Protein AF-A0A9N9G9D5-F1 (afdb_monomer)

Radius of gyration: 28.93 Å; Cα contacts (8 Å, |Δi|>4): 8; chains: 1; bounding box: 55×38×77 Å

Organism: NCBI:txid1117310

Foldseek 3Di:
DDPPPDPDPPPPDDDDDDDDPQAADVPGHSVRVVVVVPPDVVVVVVVVVVVVVVVVVVVVVVVVVVVVVD

Structure (mmCIF, N/CA/C/O backbone):
data_AF-A0A9N9G9D5-F1
#
_entry.id   AF-A0A9N9G9D5-F1
#
loop_
_atom_site.group_PDB
_atom_site.id
_atom_site.type_symbol
_atom_site.label_atom_id
_atom_site.label_alt_id
_atom_site.label_comp_id
_atom_site.label_asym_id
_atom_site.label_entity_id
_atom_site.label_seq_id
_atom_site.pdbx_PDB_ins_code
_atom_site.Cartn_x
_atom_site.Cartn_y
_atom_site.Cartn_z
_atom_site.occupancy
_atom_site.B_iso_or_equiv
_atom_site.auth_seq_id
_atom_site.auth_comp_id
_atom_site.auth_asym_id
_atom_site.auth_atom_id
_atom_site.pdbx_PDB_model_num
ATOM 1 N N . MET A 1 1 ? 21.783 -32.231 -36.322 1.00 57.00 1 MET A N 1
ATOM 2 C CA . MET A 1 1 ? 22.018 -30.991 -37.097 1.00 57.00 1 MET A CA 1
ATOM 3 C C . MET A 1 1 ? 23.315 -30.363 -36.592 1.00 57.00 1 MET A C 1
ATOM 5 O O . MET A 1 1 ? 23.346 -29.866 -35.472 1.00 57.00 1 MET A O 1
ATOM 9 N N . HIS A 1 2 ? 24.418 -30.522 -37.327 1.00 77.56 2 HIS A N 1
ATOM 10 C CA . HIS A 1 2 ? 25.752 -30.158 -36.837 1.00 77.56 2 HIS A CA 1
ATOM 11 C C . HIS A 1 2 ? 25.990 -28.650 -36.964 1.00 77.56 2 HIS A C 1
ATOM 13 O O . HIS A 1 2 ? 25.971 -28.108 -38.063 1.00 77.56 2 HIS A O 1
ATOM 19 N N . LYS A 1 3 ? 26.229 -27.984 -35.831 1.00 71.12 3 LYS A N 1
ATOM 20 C CA . LYS A 1 3 ? 26.515 -26.546 -35.725 1.00 71.12 3 LYS A CA 1
ATOM 21 C C . LYS A 1 3 ? 27.960 -26.211 -36.134 1.00 71.12 3 LYS A C 1
ATOM 23 O O . LYS A 1 3 ? 28.719 -25.665 -35.340 1.00 71.12 3 LYS A O 1
ATOM 28 N N . LYS A 1 4 ? 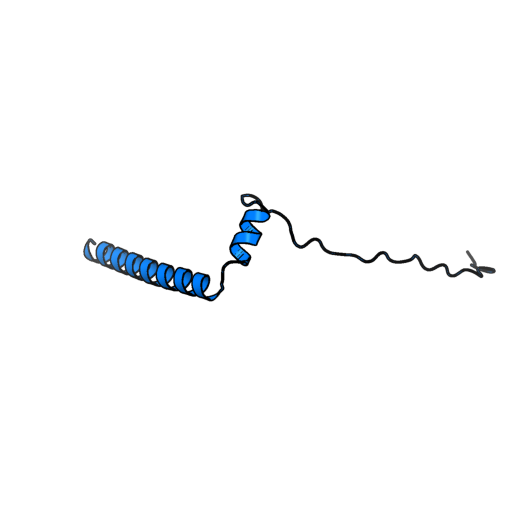28.380 -26.594 -37.341 1.00 81.06 4 LYS A N 1
ATOM 29 C CA . LYS A 1 4 ? 29.715 -26.239 -37.852 1.00 81.06 4 LYS A CA 1
ATOM 30 C C . LYS A 1 4 ? 29.669 -24.822 -38.444 1.00 81.06 4 LYS A C 1
ATOM 32 O O . LYS A 1 4 ? 28.780 -24.543 -39.237 1.00 81.06 4 LYS A O 1
ATOM 37 N N . GLY A 1 5 ? 30.602 -23.947 -38.051 1.00 72.56 5 GLY A N 1
ATOM 38 C CA . GLY A 1 5 ? 30.726 -22.576 -38.580 1.00 72.56 5 GLY A CA 1
ATOM 39 C C . GLY A 1 5 ? 30.053 -21.458 -37.769 1.00 72.56 5 GLY A C 1
ATOM 40 O O . GLY A 1 5 ? 29.864 -20.370 -38.294 1.00 72.56 5 GLY A O 1
ATOM 41 N N . ILE A 1 6 ? 29.681 -21.688 -36.506 1.00 67.25 6 ILE A N 1
ATOM 42 C CA . ILE A 1 6 ? 29.104 -20.631 -35.660 1.00 67.25 6 ILE A CA 1
ATOM 43 C C . ILE A 1 6 ? 30.239 -19.876 -34.960 1.00 67.25 6 ILE A C 1
ATOM 45 O O . ILE A 1 6 ? 30.818 -20.383 -34.005 1.00 67.25 6 ILE A O 1
ATOM 49 N N . THR A 1 7 ? 30.560 -18.676 -35.442 1.00 69.88 7 THR A N 1
ATOM 50 C CA . THR A 1 7 ? 31.563 -17.767 -34.852 1.00 69.88 7 THR A CA 1
ATOM 51 C C . THR A 1 7 ? 30.969 -16.759 -33.867 1.00 69.88 7 THR A C 1
ATOM 53 O O . THR A 1 7 ? 31.707 -16.015 -33.232 1.00 69.88 7 THR A O 1
ATOM 56 N N . GLU A 1 8 ? 29.648 -16.750 -33.690 1.00 68.56 8 GLU A N 1
ATOM 57 C CA . GLU A 1 8 ? 28.963 -15.830 -32.786 1.00 68.56 8 GLU A CA 1
ATOM 58 C C . GLU A 1 8 ? 28.156 -16.586 -31.726 1.00 68.56 8 GLU A C 1
ATOM 60 O O . GLU A 1 8 ? 27.003 -16.974 -31.920 1.00 68.56 8 GLU A O 1
ATOM 65 N N . GLU A 1 9 ? 28.755 -16.749 -30.546 1.00 64.44 9 GLU A N 1
ATOM 66 C CA . GLU A 1 9 ? 28.012 -16.971 -29.305 1.00 64.44 9 GLU A CA 1
ATOM 67 C C . GLU A 1 9 ? 27.471 -15.628 -28.798 1.00 64.44 9 GLU A C 1
ATOM 69 O O . GLU A 1 9 ? 27.923 -15.065 -27.801 1.00 64.44 9 GLU A O 1
ATOM 74 N N . VAL A 1 10 ? 26.462 -15.081 -29.480 1.00 69.06 10 VAL A N 1
ATOM 75 C CA . VAL A 1 10 ? 25.705 -13.961 -28.910 1.00 69.06 10 VAL A CA 1
ATOM 76 C C . VAL A 1 10 ? 24.763 -14.531 -27.853 1.00 69.06 10 VAL A C 1
ATOM 78 O O . VAL A 1 10 ? 23.609 -14.888 -28.110 1.00 69.06 10 VAL A O 1
ATOM 81 N N . ALA A 1 11 ? 25.270 -14.652 -26.628 1.00 74.19 11 ALA A N 1
ATOM 82 C CA . ALA A 1 11 ? 24.444 -14.966 -25.474 1.00 74.19 11 ALA A CA 1
ATOM 83 C C . ALA A 1 11 ? 23.358 -13.886 -25.323 1.00 74.19 11 ALA A C 1
ATOM 85 O O . ALA A 1 11 ? 23.637 -12.685 -25.333 1.00 74.19 11 ALA A O 1
ATOM 86 N N . LYS A 1 12 ? 22.093 -14.301 -25.165 1.00 76.56 12 LYS A N 1
ATOM 87 C CA . LYS A 1 12 ? 20.982 -13.360 -24.956 1.00 76.56 12 LYS A CA 1
ATOM 88 C C . LYS A 1 12 ? 21.268 -12.498 -23.725 1.00 76.56 12 LYS A C 1
ATOM 90 O O . LYS A 1 12 ? 21.332 -13.010 -22.605 1.00 76.56 12 LYS A O 1
ATOM 95 N N . LYS A 1 13 ? 21.392 -11.183 -23.926 1.00 80.81 13 LYS A N 1
ATOM 96 C CA . LYS A 1 13 ? 21.604 -10.210 -22.850 1.00 80.81 13 LYS A CA 1
ATOM 97 C C . LYS A 1 13 ? 20.424 -10.276 -21.879 1.00 80.81 13 LYS A C 1
ATOM 99 O O . LYS A 1 13 ? 19.312 -9.863 -22.204 1.00 80.81 13 LYS A O 1
ATOM 104 N N . ARG A 1 14 ? 20.643 -10.831 -20.684 1.00 85.69 14 ARG A N 1
ATOM 105 C CA . ARG A 1 14 ? 19.605 -10.882 -19.646 1.00 85.69 14 ARG A CA 1
ATOM 106 C C . ARG A 1 14 ? 19.323 -9.460 -19.165 1.00 85.69 14 ARG A C 1
ATOM 108 O O . ARG A 1 14 ? 20.219 -8.774 -18.679 1.00 85.69 14 ARG A O 1
ATOM 115 N N . THR A 1 15 ? 18.077 -9.016 -19.290 1.00 85.25 15 THR A N 1
ATOM 116 C CA . THR A 1 15 ? 17.635 -7.751 -18.698 1.00 85.25 15 THR A CA 1
ATOM 117 C C . THR A 1 15 ? 17.618 -7.874 -17.173 1.00 85.25 15 THR A C 1
ATOM 119 O O . THR A 1 15 ? 17.296 -8.929 -16.616 1.00 85.25 15 THR A O 1
ATOM 122 N N . ARG A 1 16 ? 17.995 -6.799 -16.469 1.00 87.06 16 ARG A N 1
ATOM 123 C CA . ARG A 1 16 ? 17.932 -6.762 -15.001 1.00 87.06 16 ARG A CA 1
ATOM 124 C C . ARG A 1 16 ? 16.465 -6.838 -14.569 1.00 87.06 16 ARG A C 1
ATOM 126 O O . ARG A 1 16 ? 15.654 -6.010 -14.974 1.00 87.06 16 ARG A O 1
ATOM 133 N N . ARG A 1 17 ? 16.123 -7.828 -13.742 1.00 85.31 17 ARG A N 1
ATOM 134 C CA . ARG A 1 17 ? 14.776 -7.989 -13.178 1.00 85.31 17 ARG A CA 1
ATOM 135 C C . ARG A 1 17 ? 14.669 -7.172 -11.891 1.00 85.31 17 ARG A C 1
ATOM 137 O O . ARG A 1 17 ? 15.190 -7.586 -10.863 1.00 85.31 17 ARG A O 1
ATOM 144 N N . ALA A 1 18 ? 14.002 -6.022 -11.943 1.00 85.50 18 ALA A N 1
ATOM 145 C CA . ALA A 1 18 ? 13.665 -5.247 -10.750 1.00 85.50 18 ALA A CA 1
ATOM 146 C C . ALA A 1 18 ? 12.255 -5.609 -10.259 1.00 85.50 18 ALA A C 1
ATOM 148 O O . ALA A 1 18 ? 11.299 -5.599 -11.037 1.00 85.50 18 ALA A O 1
ATOM 149 N N . VAL A 1 19 ? 12.109 -5.904 -8.965 1.00 85.31 19 VAL A N 1
ATOM 150 C CA . VAL A 1 19 ? 10.801 -6.199 -8.361 1.00 85.31 19 VAL A CA 1
ATOM 151 C C . VAL A 1 19 ? 10.185 -4.919 -7.796 1.00 85.31 19 VAL A C 1
ATOM 153 O O . VAL A 1 19 ? 10.737 -4.274 -6.901 1.00 85.31 19 VAL A O 1
ATOM 156 N N . LYS A 1 20 ? 8.993 -4.566 -8.293 1.00 83.31 20 LYS A N 1
ATOM 157 C CA . LYS A 1 20 ? 8.180 -3.471 -7.745 1.00 83.31 20 LYS A CA 1
ATOM 158 C C . LYS A 1 20 ? 7.500 -3.928 -6.451 1.00 83.31 20 LYS A C 1
ATOM 160 O O . LYS A 1 20 ? 6.432 -4.536 -6.497 1.00 83.31 20 LYS A O 1
ATOM 165 N N . HIS A 1 21 ? 8.137 -3.620 -5.324 1.00 83.12 21 HIS A N 1
ATOM 166 C CA . HIS A 1 21 ? 7.691 -3.918 -3.955 1.00 83.12 21 HIS A CA 1
ATOM 167 C C . HIS A 1 21 ? 6.684 -2.891 -3.400 1.00 83.12 21 HIS A C 1
ATOM 169 O O . HIS A 1 21 ? 6.067 -3.104 -2.359 1.00 83.12 21 HIS A O 1
ATOM 175 N N . GLN A 1 22 ? 6.516 -1.767 -4.097 1.00 82.50 22 GLN A N 1
ATOM 176 C CA . GLN A 1 22 ? 5.630 -0.669 -3.723 1.00 82.50 22 GLN A CA 1
ATOM 177 C C . GLN A 1 22 ? 4.332 -0.770 -4.524 1.00 82.50 22 GLN A C 1
ATOM 179 O O . GLN A 1 22 ? 4.225 -0.219 -5.618 1.00 82.50 22 GLN A O 1
ATOM 184 N N . ARG A 1 23 ? 3.375 -1.559 -4.029 1.00 87.44 23 ARG A N 1
ATOM 185 C CA . ARG A 1 23 ? 2.056 -1.748 -4.651 1.00 87.44 23 ARG A CA 1
ATOM 186 C C . ARG A 1 23 ? 0.954 -1.521 -3.621 1.00 87.44 23 ARG A C 1
ATOM 188 O O . ARG A 1 23 ? 1.149 -1.804 -2.439 1.00 87.44 23 ARG A O 1
ATOM 195 N N . ALA A 1 24 ? -0.180 -1.000 -4.081 1.00 89.50 24 ALA A N 1
ATOM 196 C CA . ALA A 1 24 ? -1.395 -0.919 -3.279 1.00 89.50 24 ALA A CA 1
ATOM 197 C C . ALA A 1 24 ? -1.939 -2.326 -2.979 1.00 89.50 24 ALA A C 1
ATOM 199 O O . ALA A 1 24 ? -1.656 -3.279 -3.710 1.00 89.50 24 ALA A O 1
ATOM 200 N N . ILE A 1 25 ? -2.708 -2.441 -1.900 1.00 88.75 25 ILE A N 1
ATOM 201 C CA . ILE A 1 25 ? -3.352 -3.685 -1.463 1.00 88.75 25 ILE A CA 1
ATOM 202 C C . ILE A 1 25 ? -4.866 -3.446 -1.504 1.00 88.75 25 ILE A C 1
ATOM 204 O O . ILE A 1 25 ? -5.318 -2.314 -1.347 1.00 88.75 25 ILE A O 1
ATOM 208 N N . VAL A 1 26 ? -5.673 -4.483 -1.732 1.00 89.56 26 VAL A N 1
ATOM 209 C CA . VAL A 1 26 ? -7.137 -4.346 -1.674 1.00 89.56 26 VAL A CA 1
ATOM 210 C C . VAL A 1 26 ? -7.538 -3.753 -0.317 1.00 89.56 26 VAL A C 1
ATOM 212 O O . VAL A 1 26 ? -7.112 -4.240 0.728 1.00 89.56 26 VAL A O 1
ATOM 215 N N . GLY A 1 27 ? -8.310 -2.664 -0.342 1.00 86.06 27 GLY A N 1
ATOM 216 C CA . GLY A 1 27 ? -8.722 -1.931 0.859 1.00 86.06 27 GLY A CA 1
ATOM 217 C C . GLY A 1 27 ? -7.713 -0.905 1.400 1.00 86.06 27 GLY A C 1
ATOM 218 O O . GLY A 1 27 ? -8.014 -0.259 2.399 1.00 86.06 27 GLY A O 1
ATOM 219 N N . ALA A 1 28 ? -6.543 -0.712 0.772 1.00 89.31 28 ALA A N 1
ATOM 220 C CA . ALA A 1 28 ? -5.589 0.335 1.15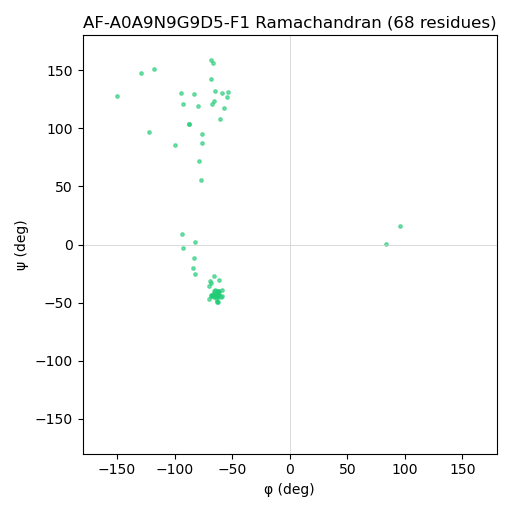6 1.00 89.31 28 ALA A CA 1
ATOM 221 C C . ALA A 1 28 ? -4.759 0.863 -0.030 1.00 89.31 28 ALA A C 1
ATOM 223 O O . ALA A 1 28 ? -4.071 0.114 -0.729 1.00 89.31 28 ALA A O 1
ATOM 224 N N . SER A 1 29 ? -4.746 2.187 -0.213 1.00 91.06 2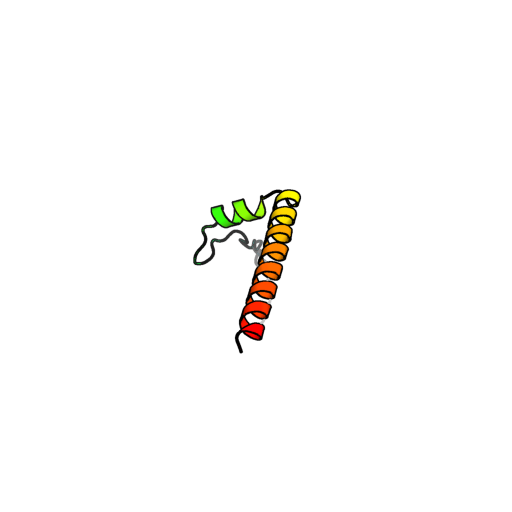9 SER A N 1
ATOM 225 C CA . SER A 1 29 ? -3.894 2.835 -1.215 1.00 91.06 29 SER A CA 1
ATOM 226 C C . SER A 1 29 ? -2.404 2.740 -0.848 1.00 91.06 29 SER A C 1
ATOM 228 O O . SER A 1 29 ? -2.027 2.553 0.314 1.00 91.06 29 SER A O 1
ATOM 230 N N . TRP A 1 30 ? -1.527 2.890 -1.848 1.00 88.69 30 TRP A N 1
ATOM 231 C CA . TRP A 1 30 ? -0.076 2.880 -1.629 1.00 88.69 30 TRP A CA 1
ATOM 232 C C . TRP A 1 30 ? 0.380 3.987 -0.662 1.00 88.69 30 TRP A C 1
ATOM 234 O O . TRP A 1 30 ? 1.230 3.753 0.200 1.00 88.69 30 TRP A O 1
ATOM 244 N N . GLU A 1 31 ? -0.223 5.172 -0.756 1.00 89.19 31 GLU A N 1
ATOM 245 C CA . GLU A 1 31 ? 0.095 6.312 0.108 1.00 89.19 31 GLU A CA 1
ATOM 246 C C . GLU A 1 31 ? -0.239 6.039 1.574 1.00 89.19 31 GLU A C 1
ATOM 248 O O . GLU A 1 31 ? 0.593 6.295 2.446 1.00 89.19 31 GLU A O 1
ATOM 253 N N . ALA A 1 32 ? -1.393 5.426 1.850 1.00 88.69 32 ALA A N 1
ATOM 254 C CA . ALA A 1 32 ? -1.787 5.054 3.206 1.00 88.69 32 ALA A CA 1
ATOM 255 C C . ALA A 1 32 ? -0.794 4.059 3.838 1.00 88.69 32 ALA A C 1
ATOM 257 O O . ALA A 1 32 ? -0.415 4.187 5.006 1.00 88.69 32 ALA A O 1
ATOM 258 N N . ILE A 1 33 ? -0.311 3.092 3.051 1.00 88.19 33 ILE A N 1
ATOM 259 C CA . ILE A 1 33 ? 0.695 2.117 3.496 1.00 88.19 33 ILE A CA 1
ATOM 260 C C . ILE A 1 33 ? 2.036 2.808 3.777 1.00 88.19 33 ILE A C 1
ATOM 262 O O . ILE A 1 33 ? 2.677 2.523 4.793 1.00 88.19 33 ILE A O 1
ATOM 266 N N . LYS A 1 34 ? 2.467 3.721 2.900 1.00 89.50 34 LYS A N 1
ATOM 267 C CA . LYS A 1 34 ? 3.718 4.473 3.064 1.00 89.50 34 LYS A CA 1
ATOM 268 C C . LYS A 1 34 ? 3.672 5.373 4.300 1.00 89.50 34 LYS A C 1
ATOM 270 O O . LYS A 1 34 ? 4.614 5.358 5.089 1.00 89.50 34 LYS A O 1
ATOM 275 N N . ALA A 1 35 ? 2.565 6.081 4.511 1.00 88.00 35 ALA A N 1
ATOM 276 C CA . ALA A 1 35 ? 2.359 6.921 5.685 1.00 88.00 35 ALA A CA 1
ATOM 277 C C . ALA A 1 35 ? 2.444 6.104 6.981 1.00 88.00 35 ALA A C 1
ATOM 279 O O . ALA A 1 35 ? 3.147 6.495 7.909 1.00 88.00 35 ALA A O 1
ATOM 280 N N . LYS A 1 36 ? 1.808 4.924 7.016 1.00 84.81 36 LYS A N 1
ATOM 281 C CA . LYS A 1 36 ? 1.861 4.019 8.172 1.00 84.81 36 LYS A CA 1
ATOM 282 C C . LYS A 1 36 ? 3.277 3.511 8.463 1.00 84.81 36 LYS A C 1
ATOM 284 O O . LYS A 1 36 ? 3.657 3.429 9.625 1.00 84.81 36 LYS A O 1
ATOM 289 N N . ARG A 1 37 ? 4.062 3.178 7.431 1.00 84.31 37 ARG A N 1
ATOM 290 C CA . ARG A 1 37 ? 5.464 2.740 7.595 1.00 84.31 37 ARG A CA 1
ATOM 291 C C . ARG A 1 37 ? 6.388 3.857 8.071 1.00 84.31 37 ARG A C 1
ATOM 293 O O . ARG A 1 37 ? 7.321 3.579 8.810 1.00 84.31 37 ARG A O 1
ATOM 300 N N . ASN A 1 38 ? 6.120 5.093 7.664 1.00 86.94 38 ASN A N 1
ATOM 301 C CA . ASN A 1 38 ? 6.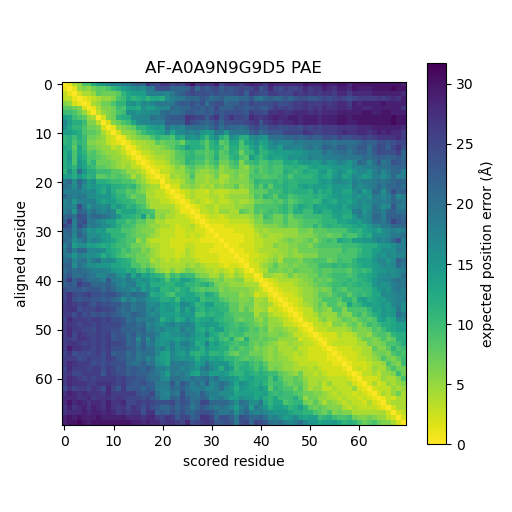943 6.252 8.006 1.00 86.94 38 ASN A CA 1
ATOM 302 C C . ASN A 1 38 ? 6.630 6.844 9.393 1.00 86.94 38 ASN A C 1
ATOM 304 O O . ASN A 1 38 ? 7.231 7.847 9.776 1.00 86.94 38 ASN A O 1
ATOM 308 N N . GLN A 1 39 ? 5.705 6.257 10.158 1.00 84.62 39 GLN A N 1
ATOM 309 C CA . GLN A 1 39 ? 5.470 6.673 11.539 1.00 84.62 39 GLN A CA 1
ATOM 310 C C . GLN A 1 39 ? 6.706 6.375 12.388 1.00 84.62 39 GLN A C 1
ATOM 312 O O . GLN A 1 39 ? 7.251 5.271 12.343 1.00 84.62 39 GLN A O 1
ATOM 317 N N . LYS A 1 40 ? 7.142 7.366 13.177 1.00 82.94 40 LYS A N 1
ATOM 318 C CA . LYS A 1 40 ? 8.295 7.212 14.068 1.00 82.94 40 LYS A CA 1
ATOM 319 C C . LYS A 1 40 ? 8.093 5.976 14.959 1.00 82.94 40 LYS A C 1
ATOM 321 O O . LYS A 1 40 ? 7.024 5.841 15.565 1.00 82.94 40 LYS A O 1
ATOM 326 N N . PRO A 1 41 ? 9.097 5.088 15.066 1.00 77.12 41 PRO A N 1
ATOM 327 C CA . PRO A 1 41 ? 8.949 3.814 15.763 1.00 77.12 41 PRO A CA 1
ATOM 328 C C . PRO A 1 41 ? 8.612 3.998 17.245 1.00 77.12 41 PRO A C 1
ATOM 330 O O . PRO A 1 41 ? 7.872 3.192 17.798 1.00 77.12 41 PRO A O 1
ATOM 333 N N . GLU A 1 42 ? 9.076 5.079 17.870 1.00 74.25 42 GLU A N 1
ATOM 334 C CA . GLU A 1 42 ? 8.756 5.414 19.261 1.00 74.25 42 GLU A CA 1
ATOM 335 C C . GLU A 1 42 ? 7.254 5.658 19.459 1.00 74.25 42 GLU A C 1
ATOM 337 O O . GLU A 1 42 ? 6.625 5.023 20.304 1.00 74.25 42 GLU A O 1
ATOM 342 N N . LEU A 1 43 ? 6.643 6.490 18.609 1.00 73.06 43 LEU A N 1
ATOM 343 C CA . LEU A 1 43 ? 5.207 6.781 18.659 1.00 73.06 43 LEU A CA 1
ATOM 344 C C . LEU A 1 43 ? 4.369 5.536 18.336 1.00 73.06 43 LEU A C 1
ATOM 346 O O . LEU A 1 43 ? 3.366 5.265 18.999 1.00 73.06 43 LEU A O 1
ATOM 350 N N . ALA A 1 44 ? 4.805 4.737 17.358 1.00 71.19 44 ALA A N 1
ATOM 351 C CA . ALA A 1 44 ? 4.132 3.497 16.986 1.00 71.19 44 ALA A CA 1
ATOM 352 C C . ALA A 1 44 ? 4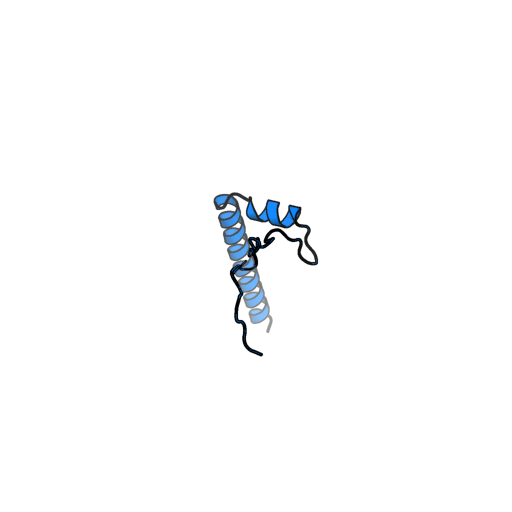.188 2.444 18.107 1.00 71.19 44 ALA A C 1
ATOM 354 O O . ALA A 1 44 ? 3.190 1.768 18.377 1.00 71.19 44 ALA A O 1
ATOM 355 N N . GLN A 1 45 ? 5.332 2.302 18.784 1.00 70.44 45 GLN A N 1
ATOM 356 C CA . GLN A 1 45 ? 5.480 1.371 19.901 1.00 70.44 45 GLN A CA 1
ATOM 357 C C . GLN A 1 45 ? 4.655 1.801 21.114 1.00 70.44 45 GLN A C 1
ATOM 359 O O . GLN A 1 45 ? 3.983 0.950 21.700 1.00 70.44 45 GLN A O 1
ATOM 364 N N . VAL A 1 46 ? 4.648 3.089 21.464 1.00 70.81 46 VAL A N 1
ATOM 365 C CA . VAL A 1 46 ? 3.854 3.610 22.590 1.00 70.81 46 VAL A CA 1
ATOM 366 C C . VAL A 1 46 ? 2.356 3.427 22.331 1.00 70.81 46 VAL A C 1
ATOM 368 O O . VAL A 1 46 ? 1.660 2.838 23.161 1.00 70.81 46 VAL A O 1
ATOM 371 N N . ALA A 1 47 ? 1.862 3.814 21.150 1.00 70.56 47 ALA A N 1
ATOM 372 C CA . ALA A 1 47 ? 0.454 3.646 20.787 1.00 70.56 47 ALA A CA 1
ATOM 373 C C . ALA A 1 47 ? 0.031 2.163 20.731 1.00 70.56 47 ALA A C 1
ATOM 375 O O . ALA A 1 47 ? -1.043 1.786 21.208 1.00 70.56 47 ALA A O 1
ATOM 376 N N . SER A 1 48 ? 0.889 1.294 20.187 1.00 73.25 48 SER A N 1
ATOM 377 C CA . SER A 1 48 ? 0.639 -0.152 20.105 1.00 73.25 48 SER A CA 1
ATOM 378 C C . SER A 1 48 ? 0.631 -0.816 21.482 1.00 73.25 48 SER A C 1
ATOM 380 O O . SER A 1 48 ? -0.248 -1.625 21.768 1.00 73.25 48 SER A O 1
ATOM 382 N N . ARG A 1 49 ? 1.577 -0.476 22.364 1.00 73.12 49 ARG A N 1
ATOM 383 C CA . ARG A 1 49 ? 1.641 -1.045 23.719 1.00 73.12 49 ARG A CA 1
ATOM 384 C C . ARG A 1 49 ? 0.492 -0.544 24.592 1.00 73.12 49 ARG A C 1
ATOM 386 O O . ARG A 1 49 ? -0.193 -1.370 25.188 1.00 73.12 49 ARG A O 1
ATOM 393 N N . GLY A 1 50 ? 0.220 0.762 24.599 1.00 73.31 50 GLY A N 1
ATOM 394 C CA . GLY A 1 50 ? -0.867 1.349 25.392 1.00 73.31 50 GLY A CA 1
ATOM 395 C C . GLY A 1 50 ? -2.242 0.790 25.015 1.00 73.31 50 GLY A C 1
ATOM 396 O O . GLY A 1 50 ? -3.005 0.371 25.883 1.00 73.31 50 GLY A O 1
ATOM 397 N N . SER A 1 51 ? -2.528 0.681 23.713 1.00 72.19 51 SER A N 1
ATOM 398 C CA . SER A 1 51 ? -3.796 0.114 23.229 1.00 72.19 51 SER A CA 1
ATOM 399 C C . SER A 1 51 ? -3.932 -1.393 23.474 1.00 72.19 51 SER A C 1
ATOM 401 O O . SER A 1 51 ? -5.037 -1.883 23.699 1.00 72.19 51 SER A O 1
ATOM 403 N N . LYS A 1 52 ? -2.830 -2.153 23.459 1.00 76.25 52 LYS A N 1
ATOM 404 C CA . LYS A 1 52 ? -2.850 -3.583 23.809 1.00 76.25 52 LYS A CA 1
ATOM 405 C C . LYS A 1 52 ? -3.151 -3.796 25.286 1.00 76.25 52 LYS A C 1
ATOM 407 O O . LYS A 1 52 ? -3.976 -4.651 25.601 1.00 76.25 52 LYS A O 1
ATOM 412 N N . ILE A 1 53 ? -2.522 -3.009 26.158 1.00 75.38 53 ILE A N 1
ATOM 413 C CA . ILE A 1 53 ? -2.719 -3.090 27.608 1.00 75.38 53 ILE A CA 1
ATOM 414 C C . ILE A 1 53 ? -4.171 -2.749 27.956 1.00 75.38 53 ILE A C 1
ATOM 416 O O . ILE A 1 53 ? -4.837 -3.547 28.613 1.00 75.38 53 ILE A O 1
ATOM 420 N N . SER A 1 54 ? -4.705 -1.635 27.444 1.00 77.25 54 SER A N 1
ATOM 421 C CA . SER A 1 54 ? -6.095 -1.244 27.720 1.00 77.25 54 SER A CA 1
ATOM 422 C C . SER A 1 54 ? -7.104 -2.269 27.195 1.00 77.25 54 SER A C 1
ATOM 424 O O . SER A 1 54 ? -8.057 -2.622 27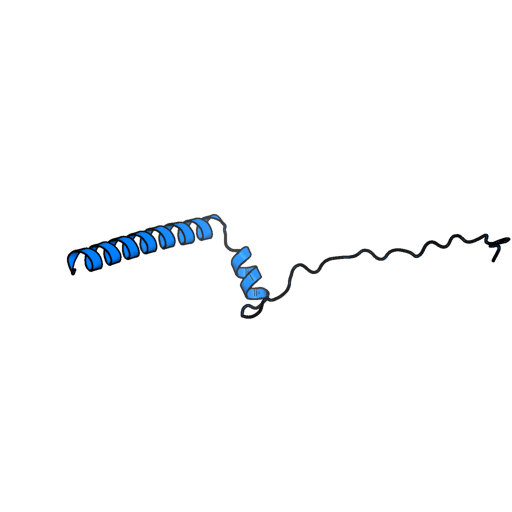.887 1.00 77.25 54 SER A O 1
ATOM 426 N N . LYS A 1 55 ? -6.873 -2.829 26.002 1.00 79.44 55 LYS A N 1
ATOM 427 C CA . LYS A 1 55 ? -7.759 -3.841 25.409 1.00 79.44 55 LYS A CA 1
ATOM 428 C C . LYS A 1 55 ? -7.693 -5.181 26.143 1.00 79.44 55 LYS A C 1
ATOM 430 O O . LYS A 1 55 ? -8.715 -5.854 26.257 1.00 79.44 55 LYS A O 1
ATOM 435 N N . GLN A 1 56 ? -6.524 -5.575 26.647 1.00 79.88 56 GLN A N 1
ATOM 436 C CA . GLN A 1 56 ? -6.380 -6.761 27.497 1.00 79.88 56 GLN A CA 1
ATOM 437 C C . GLN A 1 56 ? -7.074 -6.572 28.846 1.00 79.88 56 GLN A C 1
ATOM 439 O O . GLN A 1 56 ? -7.807 -7.462 29.272 1.00 79.88 56 GLN A O 1
ATOM 444 N N . GLN A 1 57 ? -6.911 -5.409 29.479 1.00 81.00 57 GLN A N 1
ATOM 445 C CA . GLN A 1 57 ? -7.595 -5.077 30.731 1.00 81.00 57 GLN A CA 1
ATOM 446 C C . GLN A 1 57 ? -9.117 -5.056 30.552 1.00 81.00 57 GLN A C 1
ATOM 448 O O . GLN A 1 57 ? -9.826 -5.674 31.342 1.00 81.00 57 GLN A O 1
ATOM 453 N N . ALA A 1 58 ? -9.620 -4.436 29.481 1.00 80.12 58 ALA A N 1
ATOM 454 C CA . ALA A 1 58 ? -11.047 -4.406 29.171 1.00 80.12 58 ALA A CA 1
ATOM 455 C C . ALA A 1 58 ? -11.614 -5.813 28.924 1.00 80.12 58 ALA A C 1
ATOM 457 O O . ALA A 1 58 ? -12.658 -6.157 29.471 1.00 80.12 58 ALA A O 1
ATOM 458 N N . ARG A 1 59 ? -10.906 -6.664 28.167 1.00 81.94 59 ARG A N 1
ATOM 459 C CA . ARG A 1 59 ? -11.310 -8.065 27.942 1.00 81.94 59 ARG A CA 1
ATOM 460 C C . ARG A 1 59 ? -11.301 -8.890 29.226 1.00 81.94 59 ARG A C 1
ATOM 462 O O . ARG A 1 59 ? -12.233 -9.653 29.457 1.00 81.94 59 ARG A O 1
ATOM 469 N N . GLY A 1 60 ? -10.279 -8.723 30.064 1.00 76.75 60 GLY A N 1
ATOM 470 C CA . GLY A 1 60 ? -10.193 -9.392 31.361 1.00 76.75 60 GLY A CA 1
ATOM 471 C C . GLY A 1 60 ? -11.291 -8.938 32.325 1.00 76.75 60 GLY A C 1
ATOM 472 O O . GLY A 1 60 ? -11.875 -9.765 33.020 1.00 76.75 60 GLY A O 1
ATOM 473 N N . ALA A 1 61 ? -11.624 -7.645 32.339 1.00 72.94 61 ALA A N 1
ATOM 474 C CA . ALA A 1 61 ? -12.735 -7.105 33.121 1.00 72.94 61 ALA A CA 1
ATOM 475 C C . ALA A 1 61 ? -14.091 -7.633 32.621 1.00 72.94 61 ALA A C 1
ATOM 477 O O . ALA A 1 61 ? -14.896 -8.104 33.421 1.00 72.94 61 ALA A O 1
ATOM 478 N N . GLN A 1 62 ? -14.313 -7.643 31.303 1.00 72.88 62 GLN A N 1
ATOM 479 C CA . GLN A 1 62 ? -15.522 -8.193 30.680 1.00 72.88 62 GLN A CA 1
ATOM 480 C C . GLN A 1 62 ? -15.692 -9.690 30.967 1.00 72.88 62 GLN A C 1
ATOM 482 O O . GLN A 1 62 ? -16.788 -10.122 31.322 1.00 72.88 62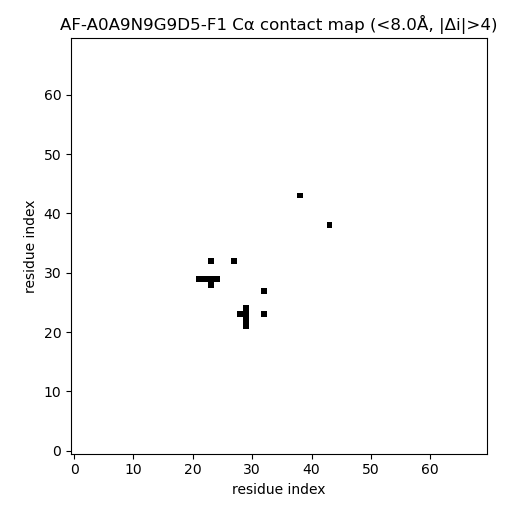 GLN A O 1
ATOM 487 N N . GLN A 1 63 ? -14.613 -10.477 30.889 1.00 74.88 63 GLN A N 1
ATOM 488 C CA . GLN A 1 63 ? -14.648 -11.899 31.241 1.00 74.88 63 GLN A CA 1
ATOM 489 C C . GLN A 1 63 ? -15.013 -12.116 32.712 1.00 74.88 63 GLN A C 1
ATOM 491 O O . GLN A 1 63 ? -15.873 -12.947 33.001 1.00 74.88 63 GLN A O 1
ATOM 496 N N . LYS A 1 64 ? -14.434 -11.338 33.636 1.00 72.25 64 LYS A N 1
ATOM 497 C CA . LYS A 1 64 ? -14.763 -11.416 35.070 1.00 72.25 64 LYS A CA 1
ATOM 498 C C . LYS A 1 64 ? -16.226 -11.077 35.356 1.00 72.25 64 LYS A C 1
ATOM 500 O O . LYS A 1 64 ? -16.852 -11.774 36.146 1.00 72.25 64 LYS A O 1
ATOM 505 N N . VAL A 1 65 ? -16.779 -10.054 34.700 1.00 74.19 65 VAL A N 1
ATOM 506 C CA . VAL A 1 65 ? -18.203 -9.698 34.836 1.00 74.19 65 VAL A CA 1
ATOM 507 C C . VAL A 1 65 ? -19.090 -10.830 34.312 1.00 74.19 65 VAL A C 1
ATOM 509 O O . VAL A 1 65 ? -19.993 -11.261 35.019 1.00 74.19 65 VAL A O 1
ATOM 512 N N . SER A 1 66 ? -18.775 -11.384 33.136 1.00 71.06 66 SER A N 1
ATOM 513 C CA . SER A 1 66 ? -19.542 -12.492 32.545 1.00 71.06 66 SER A CA 1
ATOM 514 C C . SER A 1 66 ? -19.469 -13.805 33.336 1.00 71.06 66 SER A C 1
ATOM 516 O O . SER A 1 66 ? -20.387 -14.616 33.271 1.00 71.06 66 SER A O 1
ATOM 518 N N . ALA A 1 67 ? -18.377 -14.021 34.077 1.00 72.94 67 ALA A N 1
ATOM 519 C CA . ALA A 1 67 ? -18.191 -15.188 34.935 1.00 72.94 67 ALA A CA 1
ATOM 520 C C . ALA A 1 67 ? -18.878 -15.034 36.300 1.00 72.94 67 ALA A C 1
ATOM 522 O O . ALA A 1 67 ? -19.202 -16.035 36.920 1.00 72.94 67 ALA A O 1
ATOM 523 N N . LYS A 1 68 ? -19.091 -13.798 36.773 1.00 72.06 68 LYS A N 1
ATOM 524 C CA . LYS A 1 68 ? -19.803 -13.510 38.029 1.00 72.06 68 LYS A CA 1
ATOM 525 C C . LYS A 1 68 ? -21.327 -13.476 37.849 1.00 72.06 68 LYS A C 1
ATOM 527 O O . LYS A 1 68 ? -22.055 -13.580 38.827 1.00 72.06 68 LYS A O 1
ATOM 532 N N . SER A 1 69 ? -21.799 -13.288 36.617 1.00 68.56 69 SER A N 1
ATOM 533 C CA . SER A 1 69 ? -23.222 -13.253 36.259 1.00 68.56 69 SER A CA 1
ATOM 534 C C . SER A 1 69 ? -23.784 -14.612 35.808 1.00 68.56 69 SER A C 1
ATOM 536 O O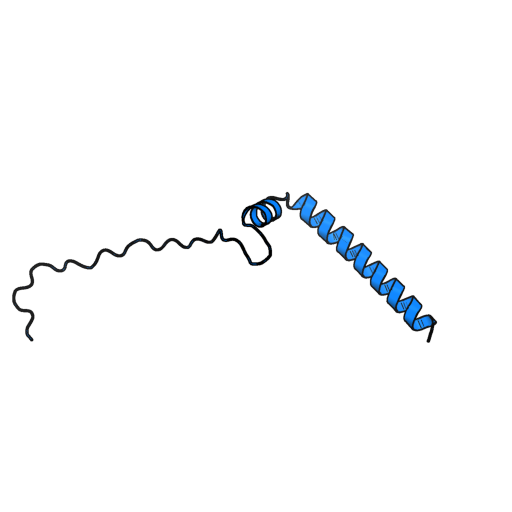 . SER A 1 69 ? -24.881 -14.647 35.256 1.00 68.56 69 SER A O 1
ATOM 538 N N . ARG A 1 70 ? -23.017 -15.697 35.956 1.00 54.44 70 ARG A N 1
ATOM 539 C CA . ARG A 1 70 ? -23.423 -17.091 35.723 1.00 54.44 70 ARG A CA 1
ATOM 540 C C . ARG A 1 70 ? -23.404 -17.829 37.049 1.00 54.44 70 ARG A C 1
ATOM 542 O O . ARG A 1 70 ? -24.267 -18.714 37.202 1.00 54.44 70 ARG A O 1
#

Secondary structure (DSSP, 8-state):
---TT--------PPP--------BTTB-HHHHHHHHTS-HHHHHHHHHHHHHHHHHHHHHHHHHHHH--

pLDDT: mean 78.35, std 8.04, range [54.44, 91.06]

Solvent-accessible surface area (backbone atoms only — not comparable to full-atom values): 4650 Å² total; per-residue (Å²): 137,84,83,78,85,76,88,71,88,77,70,80,82,78,75,86,85,81,83,84,84,85,64,61,51,95,97,43,56,48,65,61,55,50,55,63,68,68,49,56,64,67,61,5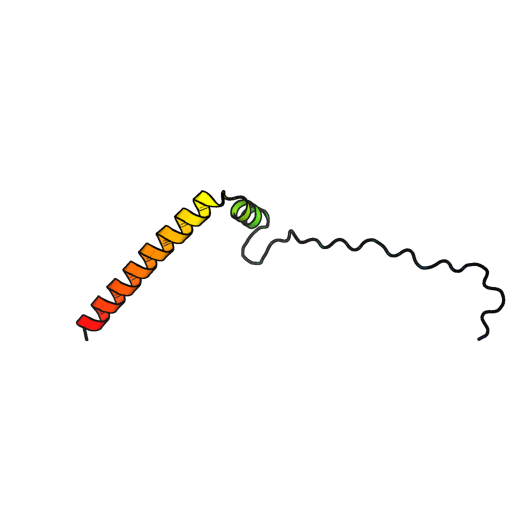2,50,52,55,53,50,54,54,49,51,53,52,50,51,52,50,54,51,50,50,51,52,60,62,72,75,108

Sequence (70 aa):
MHKKGITEEVAKKRTRRAVKHQRAIVGASWEAIKAKRNQKPELAQVASRGSKISKQQARGAQQKVSAKSR

Mean predicted aligned error: 13.52 Å

Nearest PDB structures (foldseek):
  8ifd-assembly1_2Q  TM=6.513E-01  e=2.400E-03  Homo sapiens
  8g60-assembly1_LW  TM=6.307E-01  e=1.032E-02  Homo sapiens
  7zw0-assembly1_LZ  TM=5.653E-01  e=1.514E-02  Saccharomyces cerevisiae W303